Protein AF-A0A1Q7QIM6-F1 (afdb_monomer_lite)

pLDDT: 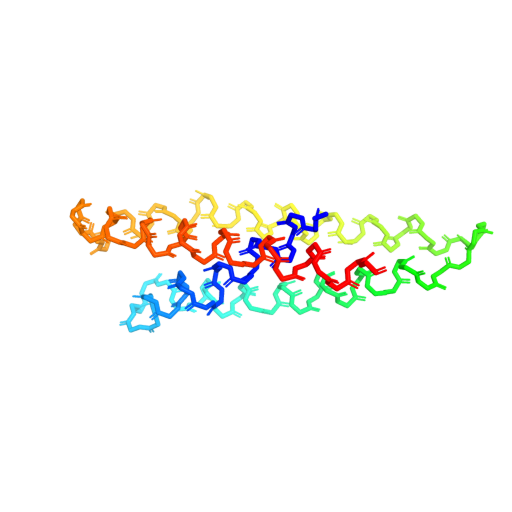mean 94.97, std 5.81, range [58.16, 98.5]

Sequence (114 aa):
VDDLTVHERIEEEIFYPALEEQPKTKDLILESYVEHDVVDTLTDEISTIEAGDEKWLPTFKVFKENLEHHIKEEEEELFPKVKDIFSREQLEDLGNKMAALKEVAQQELMEEAR

Radius of gyration: 16.16 Å; chains: 1; bounding box: 38×34×45 Å

Secondary structure (DSSP, 8-state):
--HHHHHHHHIIIIIHHHHTT-TTTHHHHHHHHHHHHHHHHHHHHHHHSPTT-TTHHHHHHHHHHHHHHHHHHIIIIIHHHHHHHS-HHHHHHHHHHHHHHHHHHHHHHHHHT-

Structure (mmCIF, N/CA/C/O backbone):
data_AF-A0A1Q7QIM6-F1
#
_entry.id   AF-A0A1Q7QIM6-F1
#
loop_
_atom_site.group_PDB
_atom_site.id
_atom_site.type_symbol
_atom_site.label_atom_id
_atom_site.label_alt_id
_atom_site.label_comp_id
_atom_site.label_asym_id
_atom_site.label_entity_id
_atom_site.label_seq_id
_atom_site.pdbx_PDB_ins_code
_atom_site.Cartn_x
_atom_site.Cartn_y
_atom_site.Cartn_z
_atom_site.occupancy
_atom_site.B_iso_or_equiv
_atom_site.auth_seq_id
_atom_site.auth_comp_id
_atom_site.auth_asym_id
_atom_site.auth_atom_id
_atom_site.pdbx_PDB_model_num
ATOM 1 N N . VAL A 1 1 ? 11.605 -12.484 -0.438 1.00 58.16 1 VAL A N 1
ATOM 2 C CA . VAL A 1 1 ? 10.345 -12.017 0.165 1.00 58.16 1 VAL A CA 1
ATOM 3 C C . VAL A 1 1 ? 10.135 -10.640 -0.393 1.00 58.16 1 VAL A C 1
ATOM 5 O O . VAL A 1 1 ? 11.026 -9.815 -0.224 1.00 58.16 1 VAL A O 1
ATOM 8 N N . ASP A 1 2 ? 9.077 -10.476 -1.173 1.00 85.56 2 ASP A N 1
ATOM 9 C CA . ASP A 1 2 ? 8.686 -9.176 -1.694 1.00 85.56 2 ASP A CA 1
ATOM 10 C C . ASP A 1 2 ? 7.933 -8.437 -0.585 1.00 85.56 2 ASP A C 1
ATOM 12 O O . ASP A 1 2 ? 6.845 -8.851 -0.188 1.00 85.56 2 ASP A O 1
ATOM 16 N N . ASP A 1 3 ? 8.568 -7.424 0.004 1.00 90.19 3 ASP A N 1
ATOM 17 C CA . ASP A 1 3 ? 7.968 -6.677 1.110 1.00 90.19 3 ASP A CA 1
ATOM 18 C C . ASP A 1 3 ? 6.797 -5.797 0.635 1.00 90.19 3 ASP A C 1
ATOM 20 O O . ASP A 1 3 ? 5.912 -5.527 1.446 1.00 90.19 3 ASP A O 1
ATOM 24 N N . LEU A 1 4 ? 6.754 -5.399 -0.647 1.00 92.12 4 LEU A N 1
ATOM 25 C CA . LEU A 1 4 ? 5.643 -4.621 -1.209 1.00 92.12 4 LEU A CA 1
ATOM 26 C C . LEU A 1 4 ? 4.398 -5.494 -1.357 1.00 92.12 4 LEU A C 1
ATOM 28 O O . LEU A 1 4 ? 3.357 -5.140 -0.820 1.00 92.12 4 LEU A O 1
ATOM 32 N N . THR A 1 5 ? 4.535 -6.692 -1.931 1.00 94.12 5 THR A N 1
ATOM 33 C CA . THR A 1 5 ? 3.419 -7.650 -2.020 1.00 94.12 5 THR A CA 1
ATOM 34 C C . THR A 1 5 ? 2.866 -8.018 -0.643 1.00 94.12 5 THR A C 1
ATOM 36 O O . THR A 1 5 ? 1.668 -8.210 -0.462 1.00 94.12 5 THR A O 1
ATOM 39 N N . VAL A 1 6 ? 3.729 -8.141 0.372 1.00 96.75 6 VAL A N 1
ATOM 40 C CA . VAL A 1 6 ? 3.270 -8.421 1.742 1.00 96.75 6 VAL A CA 1
ATOM 41 C C . VAL A 1 6 ? 2.511 -7.230 2.335 1.00 96.75 6 VAL A C 1
ATOM 43 O O . VAL A 1 6 ? 1.542 -7.449 3.057 1.00 96.75 6 VAL A O 1
ATOM 46 N N . HIS A 1 7 ? 2.954 -5.998 2.078 1.00 97.06 7 HIS A N 1
ATOM 47 C CA . HIS A 1 7 ? 2.296 -4.772 2.540 1.00 97.06 7 HIS A CA 1
ATOM 48 C C . HIS A 1 7 ? 0.909 -4.611 1.916 1.00 97.06 7 HIS A C 1
ATOM 50 O O . HIS A 1 7 ? -0.071 -4.592 2.658 1.00 97.06 7 HIS A O 1
ATOM 56 N N . GLU A 1 8 ? 0.833 -4.667 0.588 1.00 97.12 8 GLU A N 1
ATOM 57 C CA . GLU A 1 8 ? -0.414 -4.587 -0.174 1.00 97.12 8 GLU A CA 1
ATOM 58 C C . GLU A 1 8 ? -1.427 -5.637 0.300 1.00 97.12 8 GLU A C 1
ATOM 60 O O . GLU A 1 8 ? -2.555 -5.311 0.661 1.00 97.12 8 GLU A O 1
ATOM 65 N N . ARG A 1 9 ? -1.014 -6.906 0.437 1.00 97.69 9 ARG A N 1
ATOM 66 C CA . ARG A 1 9 ? -1.902 -7.964 0.950 1.00 97.69 9 ARG A CA 1
ATOM 67 C C . ARG A 1 9 ? -2.441 -7.672 2.344 1.00 97.69 9 ARG A C 1
ATOM 69 O O . ARG A 1 9 ? -3.598 -7.961 2.637 1.00 97.69 9 ARG A O 1
ATOM 76 N N . ILE A 1 10 ? -1.610 -7.138 3.237 1.00 98.38 10 ILE A N 1
ATOM 77 C CA . ILE A 1 10 ? -2.057 -6.765 4.584 1.00 98.38 10 ILE A CA 1
ATOM 78 C C . ILE A 1 10 ? -3.117 -5.667 4.504 1.00 98.38 10 ILE A C 1
ATOM 80 O O . ILE A 1 10 ? -4.096 -5.698 5.261 1.00 98.38 10 ILE A O 1
ATOM 84 N N . GLU A 1 11 ? -2.935 -4.709 3.607 1.00 98.19 11 GLU A N 1
ATOM 85 C CA . GLU A 1 11 ? -3.881 -3.628 3.412 1.00 98.19 11 GLU A CA 1
ATOM 86 C C . GLU A 1 11 ? -5.202 -4.107 2.825 1.00 98.19 11 GLU A C 1
ATOM 88 O O . GLU A 1 11 ? -6.249 -3.917 3.448 1.00 98.19 11 GLU A O 1
ATOM 93 N N . GLU A 1 12 ? -5.164 -4.823 1.712 1.00 98.06 12 GLU A N 1
ATOM 94 C CA . GLU A 1 12 ? -6.361 -5.232 0.981 1.00 98.06 12 GLU A CA 1
ATOM 95 C C . GLU A 1 12 ? -7.143 -6.357 1.660 1.00 98.06 12 GLU A C 1
ATOM 97 O O . GLU A 1 12 ? -8.373 -6.376 1.621 1.00 98.06 12 GLU A O 1
ATOM 102 N N . GLU A 1 13 ? -6.465 -7.296 2.326 1.00 98.19 13 GLU A N 1
ATOM 103 C CA . GLU A 1 13 ? -7.144 -8.429 2.961 1.00 98.19 13 GLU A CA 1
ATOM 104 C C . GLU A 1 13 ? -7.619 -8.112 4.387 1.00 98.19 13 GLU A C 1
ATOM 106 O O . GLU A 1 13 ? -8.548 -8.757 4.885 1.00 98.19 13 GLU A O 1
ATOM 111 N N . ILE A 1 14 ? -6.994 -7.145 5.076 1.00 98.25 14 ILE A N 1
ATOM 112 C CA . ILE A 1 14 ? -7.257 -6.876 6.500 1.00 98.25 14 ILE A CA 1
ATOM 113 C C . ILE A 1 14 ? -7.565 -5.407 6.780 1.00 98.25 14 ILE A C 1
ATOM 115 O O . ILE A 1 14 ? -8.589 -5.116 7.408 1.00 98.25 14 ILE A O 1
ATOM 119 N N . PHE A 1 15 ? -6.692 -4.481 6.384 1.00 98.06 15 PHE A N 1
ATOM 120 C CA . PHE A 1 15 ? -6.787 -3.086 6.819 1.00 98.06 15 PHE A CA 1
ATOM 121 C C . PHE A 1 15 ? -7.960 -2.337 6.172 1.00 98.06 15 PHE A C 1
ATOM 123 O O . PHE A 1 15 ? -8.813 -1.800 6.884 1.00 98.06 15 PHE A O 1
ATOM 130 N N . TYR A 1 16 ? -8.052 -2.337 4.843 1.00 97.50 16 TYR A N 1
ATOM 131 C CA . TYR A 1 16 ? -9.107 -1.669 4.087 1.00 97.50 16 TYR A CA 1
ATOM 132 C C . TYR A 1 16 ? -10.492 -2.275 4.352 1.00 97.50 16 TYR A C 1
ATOM 134 O O . TYR A 1 16 ? -11.405 -1.495 4.647 1.00 97.50 16 TYR A O 1
ATOM 142 N N . PRO A 1 17 ? -10.682 -3.614 4.401 1.00 96.62 17 PRO A N 1
ATOM 143 C CA . PRO A 1 17 ? -11.969 -4.210 4.774 1.00 96.62 17 PRO A CA 1
ATOM 144 C C . PRO A 1 17 ? -12.461 -3.793 6.163 1.00 96.62 17 PRO A C 1
ATOM 146 O O . PRO A 1 17 ? -13.660 -3.616 6.381 1.00 96.62 17 PRO A O 1
ATOM 149 N N . ALA A 1 18 ? -11.553 -3.578 7.123 1.00 95.81 18 ALA A N 1
ATOM 150 C CA . ALA A 1 18 ? -11.937 -3.085 8.446 1.00 95.81 18 ALA A CA 1
ATOM 151 C C . ALA A 1 18 ? -12.512 -1.654 8.401 1.00 95.81 18 ALA A C 1
ATOM 153 O O . ALA A 1 18 ? -13.246 -1.251 9.307 1.00 95.81 18 ALA A O 1
ATOM 154 N N . LEU A 1 19 ? -12.199 -0.892 7.351 1.00 93.75 19 LEU A N 1
ATOM 155 C CA . LEU A 1 19 ? -12.543 0.515 7.173 1.00 93.75 19 LEU A CA 1
ATOM 156 C C . LEU A 1 19 ? -13.614 0.770 6.094 1.00 93.75 19 LEU A C 1
ATOM 158 O O . LEU A 1 19 ? -14.049 1.913 5.961 1.00 93.75 19 LEU A O 1
ATOM 162 N N . GLU A 1 20 ? -14.081 -0.246 5.359 1.00 80.31 20 GLU A N 1
ATOM 163 C CA . GLU A 1 20 ? -15.041 -0.104 4.242 1.00 80.31 20 GLU A CA 1
ATOM 164 C C . GLU A 1 20 ? -16.332 0.638 4.625 1.00 80.31 20 GLU A C 1
ATOM 166 O O . GLU A 1 20 ? -16.853 1.459 3.865 1.00 80.31 20 GLU A O 1
ATOM 171 N N . GLU A 1 21 ? -16.831 0.393 5.837 1.00 82.75 21 GLU A N 1
ATOM 172 C CA . GLU A 1 21 ? -18.060 1.004 6.354 1.00 82.75 21 GLU A CA 1
ATOM 173 C C . GLU A 1 21 ? -17.837 2.412 6.938 1.00 82.75 21 GLU A C 1
ATOM 175 O O . GLU A 1 21 ? -18.765 3.013 7.482 1.00 82.75 21 GLU A O 1
ATOM 180 N N . GLN A 1 22 ? -16.618 2.961 6.859 1.00 91.06 22 GLN A N 1
ATOM 181 C CA . GLN A 1 22 ? -16.259 4.259 7.429 1.00 91.06 22 GLN A CA 1
ATOM 182 C C . GLN A 1 22 ? -16.259 5.352 6.349 1.00 91.06 22 GLN A C 1
ATOM 184 O O . GLN A 1 22 ? -15.306 5.482 5.578 1.00 91.06 22 GLN A O 1
ATOM 189 N N . PRO A 1 23 ? -17.266 6.251 6.317 1.00 90.94 23 PRO A N 1
ATOM 190 C CA . PRO A 1 23 ? -17.362 7.265 5.264 1.00 90.94 23 PRO A CA 1
ATOM 191 C C . PRO A 1 23 ? -16.186 8.248 5.238 1.00 90.94 23 PRO A C 1
ATOM 193 O O . PRO A 1 23 ? -15.961 8.904 4.230 1.00 90.94 23 PRO A O 1
ATOM 196 N N . LYS A 1 24 ? -15.456 8.383 6.353 1.00 90.50 24 LYS A N 1
ATOM 197 C CA . LYS A 1 24 ? -14.323 9.311 6.483 1.00 90.50 24 LYS A CA 1
ATOM 198 C C . LYS A 1 24 ? -13.056 8.840 5.767 1.00 90.50 24 LYS A C 1
ATOM 200 O O . LYS A 1 24 ? -12.177 9.668 5.549 1.00 90.50 24 LYS A O 1
ATOM 205 N N . THR A 1 25 ? -12.944 7.547 5.478 1.00 95.12 25 THR A N 1
ATOM 206 C CA . THR A 1 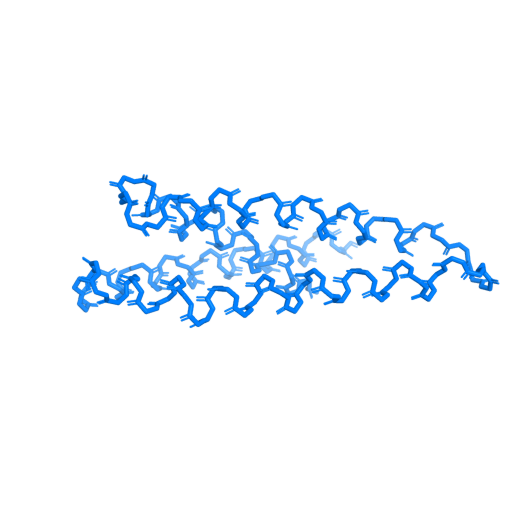25 ? -11.755 6.923 4.875 1.00 95.12 25 THR A CA 1
ATOM 207 C C . THR A 1 25 ? -12.045 6.322 3.508 1.00 95.12 25 THR A C 1
ATOM 209 O O . THR A 1 25 ? -11.110 5.965 2.810 1.00 95.12 25 THR A O 1
ATOM 212 N N . LYS A 1 26 ? -13.321 6.239 3.109 1.00 94.56 26 LYS A N 1
ATOM 213 C CA . LYS A 1 26 ? -13.750 5.591 1.869 1.00 94.56 26 LYS A CA 1
ATOM 214 C C . LYS A 1 26 ? -13.017 6.090 0.622 1.00 94.56 26 LYS A C 1
ATOM 216 O O . LYS A 1 26 ? -12.583 5.264 -0.166 1.00 94.56 26 LYS A O 1
ATOM 221 N N . ASP A 1 27 ? -12.911 7.406 0.444 1.00 95.56 27 ASP A N 1
ATOM 222 C CA . ASP A 1 27 ? -12.282 7.965 -0.759 1.00 95.56 27 ASP A CA 1
ATOM 223 C C . ASP A 1 27 ? -10.783 7.633 -0.798 1.00 95.56 27 ASP A C 1
ATOM 225 O O . ASP A 1 27 ? -10.326 7.123 -1.811 1.00 95.56 27 ASP A O 1
ATOM 229 N N . LEU A 1 28 ? -10.075 7.797 0.330 1.00 96.25 28 LEU A N 1
ATOM 230 C CA . LEU A 1 28 ? -8.657 7.429 0.457 1.00 96.25 28 LEU A CA 1
ATOM 231 C C . LEU A 1 28 ? -8.424 5.940 0.182 1.00 96.25 28 LEU A C 1
ATOM 233 O O . LEU A 1 28 ? -7.520 5.595 -0.550 1.00 96.25 28 LEU A O 1
ATOM 237 N N . ILE A 1 29 ? -9.271 5.054 0.710 1.00 96.62 29 ILE A N 1
ATOM 238 C CA . ILE A 1 29 ? -9.141 3.606 0.476 1.00 96.62 29 ILE A CA 1
ATOM 239 C C . ILE A 1 29 ? -9.352 3.257 -1.000 1.00 96.62 29 ILE A C 1
ATOM 241 O O . ILE A 1 29 ? -8.631 2.435 -1.553 1.00 96.62 29 ILE A O 1
ATOM 245 N N . LEU A 1 30 ? -10.360 3.855 -1.644 1.00 96.69 30 LEU A N 1
ATOM 246 C CA . LEU A 1 30 ? -10.610 3.628 -3.069 1.00 96.69 30 LEU A CA 1
ATOM 247 C C . LEU A 1 30 ? -9.472 4.162 -3.941 1.00 96.69 30 LEU A C 1
ATOM 249 O O . LEU A 1 30 ? -9.188 3.566 -4.974 1.00 96.69 30 LEU A O 1
ATOM 253 N N . GLU A 1 31 ? -8.857 5.273 -3.543 1.00 97.38 31 GLU A N 1
ATOM 254 C CA . GLU A 1 31 ? -7.652 5.808 -4.174 1.00 97.38 31 GLU A CA 1
ATOM 255 C C . GLU A 1 31 ? -6.472 4.850 -3.992 1.00 97.38 31 GLU A C 1
ATOM 257 O O . GLU A 1 31 ? -5.897 4.439 -4.994 1.00 97.38 31 GLU A O 1
ATOM 262 N N . SER A 1 32 ? -6.220 4.367 -2.772 1.00 97.56 32 SER A N 1
ATOM 263 C CA . SER A 1 32 ? -5.153 3.405 -2.483 1.00 97.56 32 SER A CA 1
ATOM 264 C C . SER A 1 32 ? -5.243 2.122 -3.316 1.00 97.56 32 SER A C 1
ATOM 266 O O . SER A 1 32 ? -4.241 1.714 -3.889 1.00 97.56 32 SER A O 1
ATOM 268 N N . TYR A 1 33 ? -6.436 1.535 -3.491 1.00 97.88 33 TYR A N 1
ATOM 269 C CA . TYR A 1 33 ? -6.614 0.384 -4.396 1.00 97.88 33 TYR A CA 1
ATOM 270 C C . TYR A 1 33 ? -6.203 0.697 -5.845 1.00 97.88 33 TYR A C 1
ATOM 272 O O . TYR A 1 33 ? -5.622 -0.135 -6.533 1.00 97.88 33 TYR A O 1
ATOM 280 N N . VAL A 1 34 ? -6.510 1.902 -6.336 1.00 98.19 34 VAL A N 1
ATOM 281 C CA . VAL A 1 34 ? -6.120 2.314 -7.694 1.00 98.19 34 VAL A CA 1
ATOM 282 C C . VAL A 1 34 ? -4.614 2.565 -7.776 1.00 98.19 34 VAL A C 1
ATOM 284 O O . VAL A 1 34 ? -4.000 2.277 -8.802 1.00 98.19 34 VAL A O 1
ATOM 287 N N . GLU A 1 35 ? -4.009 3.109 -6.724 1.00 97.94 35 GLU A N 1
ATOM 288 C CA . GLU A 1 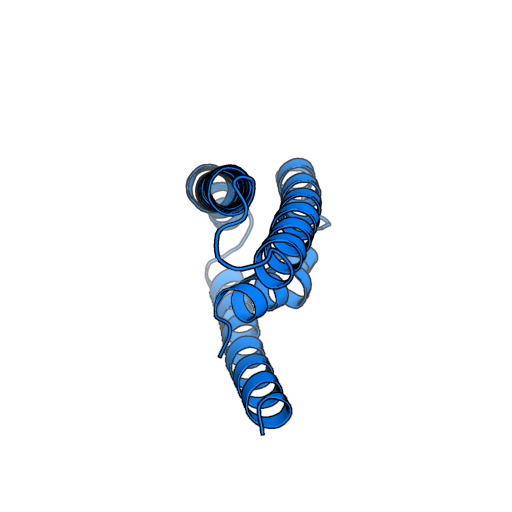35 ? -2.562 3.298 -6.650 1.00 97.94 35 GLU A CA 1
ATOM 289 C C . GLU A 1 35 ? -1.807 1.966 -6.609 1.00 97.94 35 GLU A C 1
ATOM 291 O O . GLU A 1 35 ? -0.806 1.840 -7.315 1.00 97.94 35 GLU A O 1
ATOM 296 N N . HIS A 1 36 ? -2.304 0.968 -5.871 1.00 98.06 36 HIS A N 1
ATOM 297 C CA . HIS A 1 36 ? -1.776 -0.401 -5.869 1.00 98.06 36 HIS A CA 1
ATOM 298 C C . HIS A 1 36 ? -1.744 -0.985 -7.284 1.00 98.06 36 HIS A C 1
ATOM 300 O O . HIS A 1 36 ? -0.665 -1.286 -7.793 1.00 98.06 36 HIS A O 1
ATOM 306 N N . ASP A 1 37 ? -2.884 -0.983 -7.988 1.00 97.94 37 ASP A N 1
ATOM 307 C CA . ASP A 1 37 ? -2.985 -1.445 -9.382 1.00 97.94 37 ASP A CA 1
ATOM 308 C C . ASP A 1 37 ? -1.951 -0.760 -10.307 1.00 97.94 37 ASP A C 1
ATOM 310 O O . ASP A 1 37 ? -1.385 -1.370 -11.226 1.00 97.94 37 ASP A O 1
ATOM 314 N N . VAL A 1 38 ? -1.704 0.539 -10.096 1.00 98.00 38 VAL A N 1
ATOM 315 C CA . VAL A 1 38 ? -0.714 1.315 -10.861 1.00 98.00 38 VAL A CA 1
ATOM 316 C C . VAL A 1 38 ? 0.714 0.896 -10.511 1.00 98.00 38 VAL A C 1
ATOM 318 O O . VAL A 1 38 ? 1.532 0.720 -11.419 1.00 98.00 38 VAL A O 1
ATOM 321 N N . VAL A 1 39 ? 1.032 0.747 -9.226 1.00 97.31 39 VAL A N 1
ATOM 322 C CA . VAL A 1 39 ? 2.353 0.324 -8.738 1.00 97.31 39 VAL A CA 1
ATOM 323 C C . VAL A 1 39 ? 2.679 -1.091 -9.222 1.00 97.31 39 VAL A C 1
ATOM 325 O O . VAL A 1 39 ? 3.789 -1.314 -9.717 1.00 97.31 39 VAL A O 1
ATOM 328 N N . ASP A 1 40 ? 1.713 -2.003 -9.197 1.00 96.50 40 ASP A N 1
ATOM 329 C CA . ASP A 1 40 ? 1.825 -3.366 -9.719 1.00 96.50 40 ASP A CA 1
ATOM 330 C C . ASP A 1 40 ? 2.077 -3.385 -11.223 1.00 96.50 40 ASP A C 1
ATOM 332 O O . ASP A 1 40 ? 3.051 -3.977 -11.698 1.00 96.50 40 ASP A O 1
ATOM 336 N N . THR A 1 41 ? 1.274 -2.636 -11.984 1.00 97.31 41 THR A N 1
ATOM 337 C CA . THR A 1 41 ? 1.450 -2.507 -13.438 1.00 97.31 41 THR A CA 1
ATOM 338 C C . THR A 1 41 ? 2.854 -2.004 -13.789 1.00 97.31 41 THR A C 1
ATOM 340 O O . THR A 1 41 ? 3.490 -2.498 -14.725 1.00 97.31 41 THR A O 1
ATOM 343 N N . LEU A 1 42 ? 3.360 -1.015 -13.048 1.00 96.56 42 LEU A N 1
ATOM 344 C CA . LEU A 1 42 ? 4.692 -0.459 -13.274 1.00 96.56 42 LEU A CA 1
ATOM 345 C C . LEU A 1 42 ? 5.800 -1.427 -12.845 1.00 96.56 42 LEU A C 1
ATOM 347 O O . LEU A 1 42 ? 6.842 -1.469 -13.501 1.00 96.56 42 LEU A O 1
ATOM 351 N N . THR A 1 43 ? 5.587 -2.215 -11.791 1.00 95.06 43 THR A N 1
ATOM 352 C CA . THR A 1 43 ? 6.512 -3.271 -11.352 1.00 95.06 43 THR A CA 1
ATOM 353 C C . THR A 1 43 ? 6.669 -4.334 -12.436 1.00 95.06 43 THR A C 1
ATOM 355 O O . THR A 1 43 ? 7.797 -4.649 -12.837 1.00 95.06 43 THR A O 1
ATOM 358 N N . ASP A 1 44 ? 5.552 -4.805 -12.992 1.00 94.50 44 ASP A N 1
ATOM 359 C CA . ASP A 1 44 ? 5.528 -5.732 -14.122 1.00 94.50 44 ASP A CA 1
ATOM 360 C C . ASP A 1 44 ? 6.234 -5.139 -15.346 1.00 94.50 44 ASP A C 1
ATOM 362 O O . ASP A 1 44 ? 7.102 -5.787 -15.940 1.00 94.50 44 ASP A O 1
ATOM 366 N N . GLU A 1 45 ? 5.940 -3.886 -15.705 1.00 95.00 45 GLU A N 1
ATOM 367 C CA . GLU A 1 45 ? 6.598 -3.215 -16.827 1.00 95.00 45 GLU A CA 1
ATOM 368 C C . GLU A 1 45 ? 8.118 -3.160 -16.618 1.00 95.00 45 GLU A C 1
ATOM 370 O O . GLU A 1 45 ? 8.875 -3.625 -17.473 1.00 95.00 45 GLU A O 1
ATOM 375 N N . ILE A 1 46 ? 8.582 -2.685 -15.458 1.00 94.88 46 ILE A N 1
ATOM 376 C CA . ILE A 1 46 ? 10.010 -2.590 -15.119 1.00 94.88 46 ILE A CA 1
ATOM 377 C C . ILE A 1 46 ? 10.701 -3.954 -15.213 1.00 94.88 46 ILE A C 1
ATOM 379 O O . ILE A 1 46 ? 11.839 -4.021 -15.687 1.00 94.88 46 ILE A O 1
ATOM 383 N N . SER A 1 47 ? 10.029 -5.034 -14.802 1.00 92.25 47 SER A N 1
ATOM 384 C CA . SER A 1 47 ? 10.572 -6.398 -14.848 1.00 92.25 47 SER A CA 1
ATOM 385 C C . SER A 1 47 ? 10.784 -6.928 -16.274 1.00 92.25 47 SER A C 1
ATOM 387 O O . SER A 1 47 ? 11.630 -7.799 -16.493 1.00 92.25 47 SER A O 1
ATOM 389 N N . THR A 1 48 ? 10.050 -6.386 -17.252 1.00 94.56 48 THR A N 1
ATOM 390 C CA . THR A 1 48 ? 10.082 -6.820 -18.658 1.00 94.56 48 THR A CA 1
ATOM 391 C C . THR A 1 48 ? 10.925 -5.924 -19.567 1.00 94.56 48 THR A C 1
ATOM 393 O O . THR A 1 48 ? 11.252 -6.332 -20.685 1.00 94.56 48 THR A O 1
ATOM 396 N N . ILE A 1 49 ? 11.308 -4.726 -19.112 1.00 93.56 49 ILE A N 1
ATOM 397 C CA . ILE A 1 49 ? 12.160 -3.810 -19.877 1.00 93.56 49 ILE A CA 1
ATOM 398 C C . ILE A 1 49 ? 13.589 -4.371 -19.990 1.00 93.56 49 ILE A C 1
ATOM 400 O O . ILE A 1 49 ? 14.239 -4.701 -18.996 1.00 93.56 49 ILE A O 1
ATOM 404 N N . GLU A 1 50 ? 14.112 -4.434 -21.218 1.00 93.12 50 GLU A N 1
ATOM 405 C CA . GLU A 1 50 ? 15.461 -4.938 -21.483 1.00 93.12 50 GLU A CA 1
ATOM 406 C C . GLU A 1 50 ? 16.561 -4.039 -20.895 1.00 93.12 50 GLU A C 1
ATOM 408 O O . GLU A 1 50 ? 16.468 -2.808 -20.842 1.00 93.12 50 GLU A O 1
ATOM 413 N N . ALA A 1 51 ? 17.675 -4.664 -20.511 1.00 84.19 51 ALA A N 1
ATOM 414 C CA . ALA A 1 51 ? 18.845 -3.947 -20.027 1.00 84.19 51 ALA A CA 1
ATOM 415 C C . ALA A 1 51 ? 19.395 -2.989 -21.102 1.00 84.19 51 ALA A C 1
ATOM 417 O O . ALA A 1 51 ? 19.885 -3.419 -22.145 1.00 84.19 51 ALA A O 1
ATOM 418 N N . GLY A 1 52 ? 19.373 -1.687 -20.807 1.00 87.81 52 GLY A N 1
ATOM 419 C CA . GLY A 1 52 ? 19.847 -0.634 -21.710 1.00 87.81 52 GLY A CA 1
ATOM 420 C C . GLY A 1 52 ? 18.750 0.061 -22.521 1.00 87.81 52 GLY A C 1
ATOM 421 O O . GLY A 1 52 ? 19.077 0.984 -23.268 1.00 87.81 52 GLY A O 1
ATOM 422 N N . ASP A 1 53 ? 17.482 -0.327 -22.361 1.00 96.25 53 ASP A N 1
ATOM 423 C CA . ASP A 1 53 ? 16.348 0.423 -22.906 1.00 96.25 53 ASP A CA 1
ATOM 424 C C . ASP A 1 53 ? 16.225 1.796 -22.214 1.00 96.25 53 ASP A C 1
ATOM 426 O O . ASP A 1 53 ? 16.325 1.922 -20.988 1.00 96.25 53 ASP A O 1
ATOM 430 N N . GLU A 1 54 ? 16.007 2.845 -23.010 1.00 96.50 54 GLU A N 1
ATOM 431 C CA . GLU A 1 54 ? 15.888 4.226 -22.532 1.00 96.50 54 GLU A CA 1
ATOM 432 C C . GLU A 1 54 ? 14.654 4.471 -21.651 1.00 96.50 54 GLU A C 1
ATOM 434 O O . GLU A 1 54 ? 14.625 5.454 -20.908 1.00 96.50 54 GLU A O 1
ATOM 439 N N . LYS A 1 55 ? 13.655 3.582 -21.698 1.00 95.38 55 LYS A N 1
ATOM 440 C CA . LYS A 1 55 ? 12.420 3.659 -20.910 1.00 95.38 55 LYS A CA 1
ATOM 441 C C . LYS A 1 55 ? 12.576 3.171 -19.479 1.00 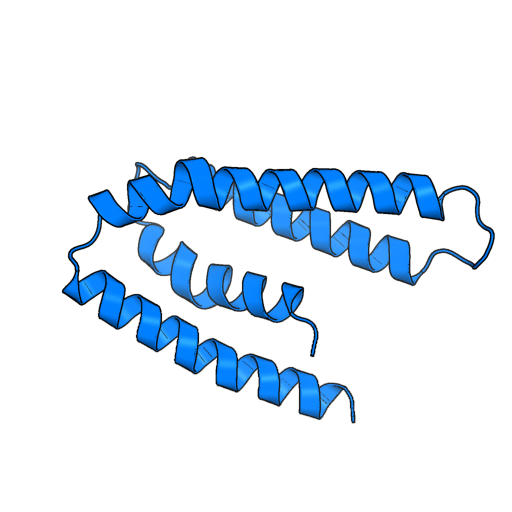95.38 55 LYS A C 1
ATOM 443 O O . LYS A 1 55 ? 11.806 3.613 -18.635 1.00 95.38 55 LYS A O 1
ATOM 448 N N . TRP A 1 56 ? 13.583 2.348 -19.177 1.00 96.44 56 TRP A N 1
ATOM 449 C CA . TRP A 1 56 ? 13.729 1.751 -17.844 1.00 96.44 56 TRP A CA 1
ATOM 450 C C . TRP A 1 56 ? 13.751 2.810 -16.733 1.00 96.44 56 TRP A C 1
ATOM 452 O O . TRP A 1 56 ? 12.984 2.748 -15.775 1.00 96.44 56 TRP A O 1
ATOM 462 N N . LEU A 1 57 ? 14.607 3.828 -16.882 1.00 95.62 57 LEU A N 1
ATOM 463 C CA . LEU A 1 57 ? 14.778 4.865 -15.863 1.00 95.62 57 LEU A CA 1
ATOM 464 C C . LEU A 1 57 ? 13.549 5.789 -15.736 1.00 95.62 57 LEU A C 1
ATOM 466 O O . LEU A 1 57 ? 13.149 6.065 -14.603 1.00 95.62 57 LEU A O 1
ATOM 470 N N . PRO A 1 58 ? 12.932 6.275 -16.833 1.00 97.12 58 PRO A N 1
ATOM 471 C CA . PRO A 1 58 ? 11.642 6.956 -16.772 1.00 97.12 58 PRO A CA 1
ATOM 472 C C . PRO A 1 58 ? 10.536 6.142 -16.087 1.00 97.12 58 PRO A C 1
ATOM 474 O O . PRO A 1 58 ? 9.879 6.689 -15.205 1.00 97.12 58 PRO A O 1
ATOM 477 N N . THR A 1 59 ? 10.356 4.861 -16.429 1.00 96.62 59 THR A N 1
ATOM 478 C CA . THR A 1 59 ? 9.321 4.006 -15.819 1.00 96.62 59 THR A CA 1
ATOM 479 C C . THR A 1 59 ? 9.587 3.813 -14.325 1.00 96.62 59 THR A C 1
ATOM 481 O O . THR A 1 59 ? 8.695 4.049 -13.514 1.00 96.62 59 THR A O 1
ATOM 484 N N . PHE A 1 60 ? 10.834 3.527 -13.929 1.00 96.38 60 PHE A N 1
ATOM 485 C CA . PHE A 1 60 ? 11.219 3.441 -12.513 1.00 96.38 60 PHE A CA 1
ATOM 486 C C . PHE A 1 60 ? 10.955 4.741 -11.744 1.00 96.38 60 PHE A C 1
ATOM 488 O O . PHE A 1 60 ? 10.547 4.717 -10.584 1.00 96.38 60 PHE A O 1
ATOM 495 N N . LYS A 1 61 ? 11.178 5.896 -12.378 1.00 97.75 61 LYS A N 1
ATOM 496 C CA . LYS A 1 61 ? 10.888 7.188 -11.756 1.00 97.75 61 LYS A CA 1
ATOM 497 C C . LYS A 1 61 ? 9.388 7.355 -11.484 1.00 97.75 61 LYS A C 1
ATOM 499 O O . LYS A 1 61 ? 9.044 7.790 -10.392 1.00 97.75 61 LYS A O 1
ATOM 504 N N . VAL A 1 62 ? 8.526 7.001 -12.438 1.00 98.19 62 VAL A N 1
ATOM 505 C CA . VAL A 1 62 ? 7.064 7.080 -12.268 1.00 98.19 62 VAL A CA 1
ATOM 506 C C . VAL A 1 62 ? 6.580 6.087 -11.210 1.00 98.19 62 VAL A C 1
ATOM 508 O O . VAL A 1 62 ? 5.792 6.473 -10.352 1.00 98.19 62 VAL A O 1
ATOM 511 N N . PHE A 1 63 ? 7.097 4.854 -11.213 1.00 97.81 63 PHE A N 1
ATOM 512 C CA . PHE A 1 63 ? 6.854 3.867 -10.152 1.00 97.81 63 PHE A CA 1
ATOM 513 C C . PHE A 1 63 ? 7.154 4.457 -8.776 1.00 97.81 63 PHE A C 1
ATOM 515 O O . PHE A 1 63 ? 6.303 4.469 -7.893 1.00 97.81 63 PHE A O 1
ATOM 522 N N . LYS A 1 64 ? 8.353 5.026 -8.627 1.00 97.69 64 LYS A N 1
ATOM 523 C CA . LYS A 1 64 ? 8.793 5.617 -7.370 1.00 97.69 64 LYS A CA 1
ATOM 524 C C . LYS A 1 64 ? 7.883 6.770 -6.931 1.00 97.69 64 LYS A C 1
ATOM 526 O O . LYS A 1 64 ? 7.565 6.860 -5.754 1.00 97.69 64 LYS A O 1
ATOM 531 N N . GLU A 1 65 ? 7.502 7.652 -7.853 1.00 98.44 65 GLU A N 1
ATOM 532 C CA . GLU A 1 65 ? 6.633 8.794 -7.550 1.00 98.44 65 GLU A CA 1
ATOM 533 C C . GLU A 1 65 ? 5.243 8.350 -7.071 1.00 98.44 65 GLU A C 1
ATOM 535 O O . GLU A 1 65 ? 4.749 8.927 -6.108 1.00 98.44 65 GLU A O 1
ATOM 540 N N . ASN A 1 66 ? 4.647 7.315 -7.679 1.00 98.25 66 ASN A N 1
ATOM 541 C CA . ASN A 1 66 ? 3.362 6.765 -7.223 1.00 98.25 66 ASN A CA 1
ATOM 542 C C . ASN A 1 66 ? 3.502 6.064 -5.867 1.00 98.25 66 ASN A C 1
ATOM 544 O O . ASN A 1 66 ? 2.718 6.329 -4.966 1.00 98.25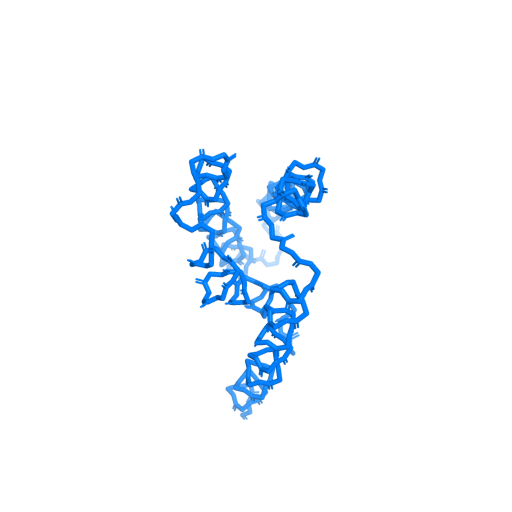 66 ASN A O 1
ATOM 548 N N . LEU A 1 67 ? 4.548 5.254 -5.677 1.00 97.00 67 LEU A N 1
ATOM 549 C CA . LEU A 1 67 ? 4.787 4.571 -4.404 1.00 97.00 67 LEU A CA 1
ATOM 550 C C . LEU A 1 67 ? 5.009 5.560 -3.243 1.00 97.00 67 LEU A C 1
ATOM 552 O O . LEU A 1 67 ? 4.446 5.400 -2.166 1.00 97.00 67 LEU A O 1
ATOM 556 N N . GLU A 1 68 ? 5.827 6.598 -3.444 1.00 98.06 68 GLU A N 1
ATOM 557 C CA . GLU A 1 68 ? 6.054 7.630 -2.422 1.00 98.06 68 GLU A CA 1
ATOM 558 C C . GLU A 1 68 ? 4.795 8.468 -2.154 1.00 98.06 68 GLU A C 1
ATOM 560 O O . GLU A 1 68 ? 4.623 8.953 -1.034 1.00 98.06 68 GLU A O 1
ATOM 565 N N . HIS A 1 69 ? 3.937 8.659 -3.161 1.00 97.88 69 HIS A N 1
ATOM 566 C CA . HIS A 1 69 ? 2.661 9.347 -2.992 1.00 97.88 69 HIS A CA 1
ATOM 567 C C . HIS A 1 69 ? 1.715 8.536 -2.112 1.00 97.88 69 HIS A C 1
ATOM 569 O O . HIS A 1 69 ? 1.303 9.055 -1.076 1.00 97.88 69 HIS A O 1
ATOM 575 N N . HIS A 1 70 ? 1.502 7.270 -2.467 1.00 97.69 70 HIS A N 1
ATOM 576 C CA . HIS A 1 70 ? 0.678 6.318 -1.737 1.00 97.69 70 HIS A CA 1
ATOM 577 C C . HIS A 1 70 ? 1.057 6.246 -0.250 1.00 97.69 70 HIS A C 1
ATOM 579 O O . HIS A 1 70 ? 0.258 6.569 0.629 1.00 97.69 70 HIS A O 1
ATOM 585 N N . ILE A 1 71 ? 2.336 5.961 0.039 1.00 97.62 71 ILE A N 1
ATOM 586 C CA . ILE A 1 71 ? 2.854 5.874 1.418 1.00 97.62 71 ILE A CA 1
ATOM 587 C C . ILE A 1 71 ? 2.551 7.158 2.196 1.00 97.62 71 ILE A C 1
ATOM 589 O O . ILE A 1 71 ? 2.180 7.128 3.370 1.00 97.62 71 ILE A O 1
ATOM 593 N N . LYS A 1 72 ? 2.728 8.313 1.550 1.00 98.19 72 LYS A N 1
ATOM 594 C CA . LYS A 1 72 ? 2.506 9.600 2.196 1.00 98.19 72 LYS A CA 1
ATOM 595 C C . LYS A 1 72 ? 1.030 9.825 2.522 1.00 98.19 72 LYS A C 1
ATOM 597 O O . LYS A 1 72 ? 0.738 10.322 3.609 1.00 98.19 72 LYS A O 1
ATOM 602 N N . GLU A 1 73 ? 0.117 9.502 1.612 1.00 97.81 73 GLU A N 1
ATOM 603 C CA . GLU A 1 73 ? -1.321 9.634 1.862 1.00 97.81 73 GLU A CA 1
ATOM 604 C C . GLU A 1 73 ? -1.771 8.725 3.004 1.00 97.81 73 GLU A C 1
ATOM 606 O O . GLU A 1 73 ? -2.498 9.158 3.908 1.00 97.81 73 GLU A O 1
ATOM 611 N N . GLU A 1 74 ? -1.267 7.494 3.041 1.00 97.62 74 GLU A N 1
ATOM 612 C CA . GLU A 1 74 ? -1.566 6.582 4.132 1.00 97.62 74 GLU A CA 1
ATOM 613 C C . GLU A 1 74 ? -1.066 7.109 5.486 1.00 97.62 74 GLU A C 1
ATOM 615 O O . GLU A 1 74 ? -1.834 7.216 6.452 1.00 97.62 74 GLU A O 1
ATOM 620 N N . GLU A 1 75 ? 0.211 7.492 5.566 1.00 97.94 75 GLU A N 1
ATOM 621 C CA . GLU A 1 75 ? 0.840 7.929 6.813 1.00 97.94 75 GLU A CA 1
ATOM 622 C C . GLU A 1 75 ? 0.295 9.267 7.327 1.00 97.94 75 GLU A C 1
ATOM 624 O O . GLU A 1 75 ? 0.071 9.429 8.537 1.00 97.94 75 GLU A O 1
ATOM 629 N N . GLU A 1 76 ? 0.105 10.241 6.433 1.00 98.19 76 GLU A N 1
ATOM 630 C CA . GLU A 1 76 ? -0.267 11.610 6.794 1.00 98.19 76 GLU A CA 1
ATOM 631 C C . GLU A 1 76 ? -1.784 11.822 6.858 1.00 98.19 76 GLU A C 1
ATOM 633 O O . GLU A 1 76 ? -2.237 12.690 7.614 1.00 98.19 76 GLU A O 1
ATOM 638 N N . GLU A 1 77 ? -2.583 11.036 6.128 1.00 97.50 77 GLU A N 1
ATOM 639 C CA . GLU A 1 77 ? -4.031 11.246 6.029 1.00 97.50 77 GLU A CA 1
ATOM 640 C C . GLU A 1 77 ? -4.860 10.071 6.539 1.00 97.50 77 GLU A C 1
ATOM 642 O O . GLU A 1 77 ? -5.748 10.281 7.379 1.00 97.50 77 GLU A O 1
ATOM 647 N N . LEU A 1 78 ? -4.595 8.846 6.081 1.00 97.19 78 LEU A N 1
ATOM 648 C CA . LEU A 1 78 ? -5.410 7.682 6.434 1.00 97.19 78 LEU A CA 1
ATOM 649 C C . LEU A 1 78 ? -5.195 7.271 7.895 1.00 97.19 78 LEU A C 1
ATOM 651 O O . LEU A 1 78 ? -6.147 7.253 8.682 1.00 97.19 78 LEU A O 1
ATOM 655 N N . PHE A 1 79 ? -3.957 7.000 8.310 1.00 97.31 79 PHE A N 1
ATOM 656 C CA . PHE A 1 79 ? -3.651 6.483 9.649 1.00 97.31 79 PHE A CA 1
ATOM 657 C C . PHE A 1 79 ? -4.110 7.406 10.788 1.00 97.31 79 PHE A C 1
ATOM 659 O O . PHE A 1 79 ? -4.614 6.890 11.796 1.00 97.31 79 PHE A O 1
ATOM 666 N N . PRO A 1 80 ? -4.008 8.748 10.690 1.00 97.69 80 PRO A N 1
ATOM 667 C CA . PRO A 1 80 ? -4.610 9.638 11.679 1.00 97.69 80 PRO A CA 1
ATOM 668 C C . PRO A 1 80 ? -6.128 9.455 11.801 1.00 97.69 80 PRO A C 1
ATOM 670 O O . PRO A 1 80 ? -6.637 9.372 12.917 1.00 97.69 80 PRO A O 1
ATOM 673 N N . LYS A 1 81 ? -6.853 9.309 10.683 1.00 96.25 81 LYS A N 1
ATOM 674 C CA . LYS A 1 81 ? -8.308 9.071 10.704 1.00 96.25 81 LYS A CA 1
ATOM 675 C C . LYS A 1 81 ? -8.642 7.721 11.332 1.00 96.25 81 LYS A C 1
ATOM 677 O O . LYS A 1 81 ? -9.594 7.633 12.103 1.00 96.25 81 LYS A O 1
ATOM 682 N N . VAL A 1 82 ? -7.852 6.687 11.053 1.00 96.50 82 VAL A N 1
ATOM 683 C CA . VAL A 1 82 ? -8.034 5.344 11.628 1.00 96.50 82 VAL A CA 1
ATOM 684 C C . VAL A 1 82 ? -7.881 5.364 13.153 1.00 96.50 82 VAL A C 1
ATOM 686 O O . VAL A 1 82 ? -8.697 4.770 13.860 1.00 96.50 82 VAL A O 1
ATOM 689 N N . LYS A 1 83 ? -6.903 6.117 13.677 1.00 95.62 83 LYS A N 1
ATOM 690 C CA . LYS A 1 83 ? -6.717 6.320 15.127 1.00 95.62 83 LYS A CA 1
ATOM 691 C C . LYS A 1 83 ? -7.903 7.020 15.796 1.00 95.62 83 LYS A C 1
ATOM 693 O O . LYS A 1 83 ? -8.157 6.767 16.970 1.00 95.62 83 LYS A O 1
ATOM 698 N N . ASP A 1 84 ? -8.620 7.872 15.065 1.00 95.75 84 ASP A N 1
ATOM 699 C CA . ASP A 1 84 ? -9.827 8.547 15.556 1.00 95.75 84 ASP A CA 1
ATOM 700 C C . ASP A 1 84 ? -11.093 7.673 15.457 1.00 95.75 84 ASP A C 1
ATOM 702 O O . ASP A 1 84 ? -12.079 7.930 16.151 1.00 95.75 84 ASP A O 1
ATOM 706 N N . ILE A 1 85 ? -11.097 6.668 14.573 1.00 95.00 85 ILE A N 1
ATOM 707 C CA . ILE A 1 85 ? -12.237 5.772 14.324 1.00 95.00 85 ILE A CA 1
ATOM 708 C C . ILE A 1 85 ? -12.267 4.615 15.326 1.00 95.00 85 ILE A C 1
ATOM 710 O O . ILE A 1 85 ? -13.334 4.283 15.848 1.00 95.00 85 ILE A O 1
ATOM 714 N N . PHE A 1 86 ? -11.116 3.996 15.591 1.00 95.69 86 PHE A N 1
ATOM 715 C CA . PHE A 1 86 ? -11.033 2.785 16.401 1.00 95.69 86 PHE A CA 1
ATOM 716 C C . PHE A 1 86 ? -10.568 3.049 17.829 1.00 95.69 86 PHE A C 1
ATOM 718 O O . PHE A 1 86 ? -9.710 3.887 18.102 1.00 95.69 86 PHE A O 1
ATOM 725 N N . SER A 1 87 ? -11.101 2.264 18.764 1.00 97.38 87 SER A N 1
ATOM 726 C CA . SER A 1 87 ? -10.549 2.188 20.110 1.00 97.38 87 SER A CA 1
ATOM 727 C C . SER A 1 87 ? -9.166 1.531 20.091 1.00 97.38 87 SER A C 1
ATOM 729 O O . SER A 1 87 ? -8.812 0.789 19.176 1.00 97.38 87 SER A O 1
ATOM 731 N N . ARG A 1 88 ? -8.393 1.736 21.159 1.00 97.50 88 ARG A N 1
ATOM 732 C CA . ARG A 1 88 ? -7.099 1.065 21.325 1.00 97.50 88 ARG A CA 1
ATOM 733 C C . ARG A 1 88 ? -7.205 -0.463 21.236 1.00 97.50 88 ARG A C 1
ATOM 735 O O . ARG A 1 88 ? -6.351 -1.081 20.622 1.00 97.50 88 ARG A O 1
ATOM 742 N N . GLU A 1 89 ? -8.240 -1.051 21.831 1.00 98.19 89 GLU A N 1
ATOM 743 C CA . GLU A 1 89 ? -8.461 -2.504 21.802 1.00 98.19 89 GLU A CA 1
ATOM 744 C C . GLU A 1 89 ? -8.749 -2.998 20.377 1.00 98.19 89 GLU A C 1
ATOM 746 O O . GLU A 1 89 ? -8.208 -4.015 19.955 1.00 98.19 89 GLU A O 1
ATOM 751 N N . GLN A 1 90 ? -9.535 -2.240 19.602 1.00 97.56 90 GLN A N 1
ATOM 752 C CA . GLN A 1 90 ? -9.803 -2.550 18.194 1.00 97.56 90 GLN A CA 1
ATOM 753 C C . GLN A 1 90 ? -8.539 -2.439 17.332 1.00 97.56 90 GLN A C 1
ATOM 755 O O . GLN A 1 90 ? -8.326 -3.278 16.464 1.00 97.56 90 GLN A O 1
ATOM 760 N N . LEU A 1 91 ? -7.686 -1.440 17.587 1.00 97.88 91 LEU A N 1
ATOM 761 C CA . LEU A 1 91 ? -6.397 -1.295 16.902 1.00 97.88 91 LEU A CA 1
ATOM 762 C C . LEU A 1 91 ? -5.425 -2.430 17.254 1.00 97.88 91 LEU A C 1
ATOM 764 O O . LEU A 1 91 ? -4.706 -2.906 16.380 1.00 97.88 91 LEU A O 1
ATOM 768 N N . GLU A 1 92 ? -5.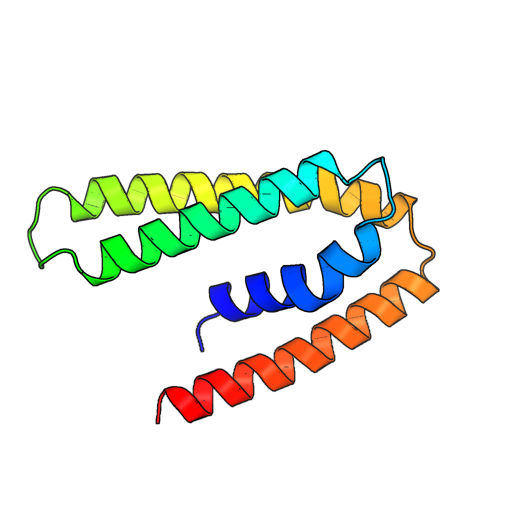402 -2.878 18.512 1.00 98.31 92 GLU A N 1
ATOM 769 C CA . GLU A 1 92 ? -4.587 -4.023 18.939 1.00 98.31 92 GLU A CA 1
ATOM 770 C C . GLU A 1 92 ? -5.070 -5.328 18.276 1.00 98.31 92 GLU A C 1
ATOM 772 O O . GLU A 1 92 ? -4.251 -6.093 17.770 1.00 98.31 92 GLU A O 1
ATOM 777 N N . ASP A 1 93 ? -6.385 -5.564 18.204 1.00 98.19 93 ASP A N 1
ATOM 778 C CA . ASP A 1 93 ? -6.959 -6.713 17.485 1.00 98.19 93 ASP A CA 1
ATOM 779 C C . ASP A 1 93 ? -6.649 -6.673 15.980 1.00 98.19 93 ASP A C 1
ATOM 781 O O . ASP A 1 93 ? -6.214 -7.676 15.408 1.00 98.19 93 ASP A O 1
ATOM 785 N N . LEU A 1 94 ? -6.803 -5.506 15.345 1.00 98.00 94 LEU A N 1
ATOM 786 C CA . LEU A 1 94 ? -6.478 -5.314 13.932 1.00 98.00 94 LEU A CA 1
ATOM 787 C C . LEU A 1 94 ? -4.991 -5.578 13.661 1.00 98.00 94 LEU A C 1
ATOM 789 O O . LEU A 1 94 ? -4.660 -6.363 12.775 1.00 98.00 94 LEU A O 1
ATOM 793 N N . GLY A 1 95 ? -4.098 -5.017 14.481 1.00 98.12 95 GLY A N 1
ATOM 794 C CA . GLY A 1 95 ? -2.655 -5.237 14.368 1.00 98.12 95 GLY A CA 1
ATOM 795 C C . GLY A 1 95 ? -2.252 -6.707 14.523 1.00 98.12 95 GLY A C 1
ATOM 796 O O . GLY A 1 95 ? -1.376 -7.180 13.802 1.00 98.12 95 GLY A O 1
ATOM 797 N N . ASN A 1 96 ? -2.919 -7.464 15.402 1.00 98.50 96 ASN A N 1
ATOM 798 C CA . ASN A 1 96 ? -2.674 -8.904 15.547 1.00 98.50 96 ASN A CA 1
ATOM 799 C C . ASN A 1 96 ? -3.083 -9.692 14.292 1.00 98.50 96 ASN A C 1
ATOM 801 O O . ASN A 1 96 ? -2.366 -10.606 13.887 1.00 98.50 96 ASN A O 1
ATOM 805 N N . LYS A 1 97 ? -4.209 -9.336 13.659 1.00 98.50 97 LYS A N 1
ATOM 806 C CA . LYS A 1 97 ? -4.649 -9.948 12.393 1.00 98.50 97 LYS A CA 1
ATOM 807 C C . LYS A 1 97 ? -3.669 -9.654 11.259 1.00 98.50 97 LYS A C 1
ATOM 809 O O . LYS A 1 97 ? -3.277 -10.578 10.552 1.00 98.50 97 LYS A O 1
ATOM 814 N N . MET A 1 98 ? -3.223 -8.402 11.142 1.00 98.44 98 MET A N 1
ATOM 815 C CA . MET A 1 98 ? -2.214 -7.984 10.161 1.00 98.44 98 MET A CA 1
ATOM 816 C C . MET A 1 98 ? -0.890 -8.735 10.365 1.00 98.44 98 MET A C 1
ATOM 818 O O . MET A 1 98 ? -0.306 -9.233 9.408 1.00 98.44 98 MET A O 1
ATOM 822 N N . ALA A 1 99 ? -0.428 -8.878 11.613 1.00 98.19 99 ALA A N 1
ATOM 823 C CA . ALA A 1 99 ? 0.796 -9.616 11.928 1.00 98.19 99 ALA A CA 1
ATOM 824 C C . ALA A 1 99 ? 0.689 -11.111 11.585 1.00 98.19 99 ALA A C 1
ATOM 826 O O . ALA A 1 99 ? 1.634 -11.680 11.044 1.00 98.19 99 ALA A O 1
ATOM 827 N N . ALA A 1 100 ? -0.462 -11.736 11.853 1.00 98.12 100 ALA A N 1
ATOM 828 C CA . ALA A 1 100 ? -0.700 -13.128 11.485 1.00 98.12 100 ALA A CA 1
ATOM 829 C C . ALA A 1 100 ? -0.701 -13.325 9.960 1.00 98.12 100 ALA A C 1
ATOM 831 O O . ALA A 1 100 ? -0.055 -14.248 9.467 1.00 98.12 100 ALA A O 1
ATOM 832 N N . LEU A 1 101 ? -1.371 -12.443 9.206 1.00 97.81 101 LEU A N 1
ATOM 833 C CA . LEU A 1 101 ? -1.353 -12.502 7.742 1.00 97.81 101 LEU A CA 1
ATOM 834 C C . LEU A 1 101 ? 0.053 -12.264 7.189 1.00 97.81 101 LEU A C 1
ATOM 836 O O . LEU A 1 101 ? 0.471 -12.978 6.285 1.00 97.81 101 LEU A O 1
ATOM 840 N N . LYS A 1 102 ? 0.818 -11.334 7.770 1.00 97.06 102 LYS A N 1
ATOM 841 C CA . LYS A 1 102 ? 2.215 -11.102 7.390 1.00 97.06 102 LYS A CA 1
ATOM 842 C C . LYS A 1 102 ? 3.040 -12.388 7.439 1.00 97.06 102 LYS A C 1
ATOM 844 O O . LYS A 1 102 ? 3.764 -12.680 6.494 1.00 97.06 102 LYS A O 1
ATOM 849 N N . GLU A 1 103 ? 2.939 -13.154 8.525 1.00 96.44 103 GLU A N 1
ATOM 850 C CA . GLU A 1 103 ? 3.672 -14.419 8.666 1.00 96.44 103 GLU A CA 1
ATOM 851 C C . GLU A 1 103 ? 3.266 -15.440 7.596 1.00 96.44 103 GLU A C 1
ATOM 853 O O . GLU A 1 103 ? 4.136 -16.104 7.031 1.00 96.44 103 GLU A O 1
ATOM 858 N N . VAL A 1 104 ? 1.967 -15.540 7.292 1.00 96.06 104 VAL A N 1
ATOM 859 C CA . VAL A 1 104 ? 1.436 -16.431 6.248 1.00 96.06 104 VAL A CA 1
ATOM 860 C C . VAL A 1 104 ? 1.922 -16.000 4.864 1.00 96.06 104 VAL A C 1
ATOM 862 O O . VAL A 1 104 ? 2.535 -16.799 4.161 1.00 96.06 104 VAL A O 1
ATOM 865 N N . ALA A 1 105 ? 1.737 -14.731 4.500 1.00 95.25 105 ALA A N 1
ATOM 866 C CA . ALA A 1 105 ? 2.122 -14.196 3.198 1.00 95.25 105 ALA A CA 1
ATOM 867 C C . ALA A 1 105 ? 3.629 -14.338 2.938 1.00 95.25 105 ALA A C 1
ATOM 869 O O . ALA A 1 105 ? 4.056 -14.717 1.848 1.00 95.25 105 ALA A O 1
ATOM 870 N N . GLN A 1 106 ? 4.456 -14.105 3.960 1.00 94.81 106 GLN A N 1
ATOM 871 C CA . GLN A 1 106 ? 5.899 -14.308 3.856 1.00 94.81 106 GLN A CA 1
ATOM 872 C C . GLN A 1 106 ? 6.276 -15.778 3.631 1.00 94.81 106 GLN A C 1
ATOM 874 O O . GLN A 1 106 ? 7.227 -16.041 2.896 1.00 94.81 106 GLN A O 1
ATOM 879 N N . GLN A 1 107 ? 5.565 -16.727 4.248 1.00 93.56 107 GLN A N 1
ATOM 880 C CA . GLN A 1 107 ? 5.792 -18.161 4.034 1.00 93.56 107 GLN A CA 1
ATOM 881 C C . GLN A 1 107 ? 5.382 -18.590 2.623 1.00 93.56 107 GLN A C 1
ATOM 883 O O . GLN A 1 107 ? 6.171 -19.253 1.955 1.00 93.56 107 GLN A O 1
ATOM 888 N N . GLU A 1 108 ? 4.211 -18.161 2.150 1.00 93.31 108 GLU A N 1
ATOM 889 C CA . GLU A 1 108 ? 3.712 -18.456 0.799 1.00 93.31 108 GLU A CA 1
ATOM 890 C C . GLU A 1 108 ? 4.703 -17.978 -0.274 1.00 93.31 108 GLU A C 1
ATOM 892 O O . GLU A 1 108 ? 5.158 -18.772 -1.097 1.00 93.31 108 GLU A O 1
ATOM 897 N N . LEU A 1 109 ? 5.168 -16.725 -0.185 1.00 90.56 109 LEU A N 1
ATOM 898 C CA . LEU A 1 109 ? 6.155 -16.174 -1.124 1.00 90.56 109 LEU A CA 1
ATOM 899 C C . LEU A 1 109 ? 7.514 -16.895 -1.070 1.00 90.56 109 LEU A C 1
ATOM 901 O O . LEU A 1 109 ? 8.233 -16.958 -2.068 1.00 90.56 109 LEU A O 1
ATOM 905 N N . MET A 1 110 ? 7.917 -17.422 0.092 1.00 89.38 110 MET A N 1
ATOM 906 C CA . MET A 1 110 ? 9.136 -18.234 0.196 1.00 89.38 110 MET A CA 1
ATOM 907 C C . MET A 1 110 ? 8.978 -19.607 -0.465 1.00 89.38 110 MET A C 1
ATOM 909 O O . MET A 1 110 ? 9.956 -20.126 -1.006 1.00 89.38 110 MET A O 1
ATOM 913 N N . GLU A 1 111 ? 7.790 -20.208 -0.394 1.00 90.50 111 GLU A N 1
ATOM 914 C CA . GLU A 1 111 ? 7.497 -21.494 -1.030 1.00 90.50 111 GLU A CA 1
ATOM 915 C C . GLU A 1 111 ? 7.396 -21.371 -2.553 1.00 90.50 111 GLU A C 1
ATOM 917 O O . GLU A 1 111 ? 7.916 -22.236 -3.254 1.00 90.50 111 GLU A O 1
ATOM 922 N N . GLU A 1 112 ? 6.807 -20.292 -3.068 1.00 85.00 112 GLU A N 1
ATOM 923 C CA . GLU A 1 112 ? 6.711 -20.021 -4.510 1.00 85.00 112 GLU A CA 1
ATOM 924 C C . GLU A 1 112 ? 8.069 -19.735 -5.161 1.00 85.00 112 GLU A C 1
ATOM 926 O O . GLU A 1 112 ? 8.306 -20.106 -6.309 1.00 85.00 112 GLU A O 1
ATOM 931 N N . ALA A 1 113 ? 8.991 -19.115 -4.421 1.00 78.50 113 ALA A N 1
ATOM 932 C CA . ALA A 1 113 ? 10.338 -18.812 -4.902 1.00 78.50 113 ALA A CA 1
ATOM 933 C C . ALA A 1 113 ? 11.282 -20.036 -4.962 1.00 78.50 113 ALA A C 1
ATOM 935 O O . ALA A 1 113 ? 12.456 -19.881 -5.318 1.00 78.50 113 ALA A O 1
ATOM 936 N N . ARG A 1 114 ? 10.814 -21.228 -4.571 1.00 66.56 114 ARG A N 1
ATOM 937 C CA . ARG A 1 114 ? 11.609 -22.459 -4.463 1.00 66.56 114 ARG A CA 1
ATOM 938 C C . ARG A 1 114 ? 11.499 -23.359 -5.692 1.00 66.56 114 ARG A C 1
ATOM 940 O O . ARG A 1 114 ? 12.562 -23.895 -6.088 1.00 66.56 114 ARG A O 1
#

Foldseek 3Di:
DPVLVLVVCLCPVFVLVVCCPPPQCPVLSVVLVVLSVVLVVLVVVLVPDDDPDPCNVVSVVVSVVSVVVNVCCCVVPVVVVVPVVDDPVVVVVSVVVSVVSSVVVVVVVVVVVD